Protein AF-A0A920FGQ3-F1 (afdb_monomer_lite)

Secondary structure (DSSP, 8-state):
-EEEE-GGG-BTTEEEEEEEE-TTBS--SS-EEEEEEEGGGTEEEEEEES--BSS-HHHHHHHHHHHHHHHHHHHHHHHHHH--

Radius of gyration: 14.19 Å; chains: 1; bounding box: 34×22×32 Å

pLDDT: mean 91.16, std 6.21, range [52.88, 97.0]

Foldseek 3Di:
DDWDWDPVPDDPFKTKTQQQDDDFFDDRPDWMWMWGADPVRPDIDIDIPPTDTPDDPVVCVVVVVVVVVVVVVVVVVVSVVVVD

Structure (mmCIF, N/CA/C/O backbone):
data_AF-A0A920FGQ3-F1
#
_entry.id   AF-A0A920FGQ3-F1
#
loop_
_atom_site.group_PDB
_atom_site.id
_atom_site.type_symbol
_atom_site.label_atom_id
_atom_site.label_alt_id
_atom_site.label_comp_id
_atom_site.label_asym_id
_atom_site.label_entity_id
_atom_site.label_seq_id
_atom_site.pdbx_PDB_ins_code
_atom_site.Cartn_x
_atom_site.Cartn_y
_atom_site.Cartn_z
_atom_site.occupancy
_atom_site.B_iso_or_equiv
_atom_site.auth_seq_id
_atom_site.auth_comp_id
_atom_site.auth_asym_id
_atom_site.auth_atom_id
_atom_site.pdbx_PDB_model_num
ATOM 1 N N . MET A 1 1 ? -0.939 5.563 -9.006 1.00 82.38 1 MET A N 1
ATOM 2 C CA . MET A 1 1 ? -1.174 4.113 -9.162 1.00 82.38 1 MET A CA 1
ATOM 3 C C . MET A 1 1 ? -2.617 3.946 -9.590 1.00 82.38 1 MET A C 1
ATOM 5 O O . MET A 1 1 ? -3.427 4.760 -9.170 1.00 82.38 1 MET A O 1
ATOM 9 N N . GLN A 1 2 ? -2.917 2.981 -10.447 1.00 91.88 2 GLN A N 1
ATOM 10 C CA . GLN A 1 2 ? -4.285 2.621 -10.807 1.00 91.88 2 GLN A CA 1
ATOM 11 C C . GLN A 1 2 ? -4.597 1.283 -10.144 1.00 91.88 2 GLN A C 1
ATOM 13 O O . GLN A 1 2 ? -3.764 0.375 -10.200 1.00 91.88 2 GLN A O 1
ATOM 18 N N . LEU A 1 3 ? -5.742 1.222 -9.471 1.00 93.88 3 LEU A N 1
ATOM 19 C CA . LEU A 1 3 ? -6.196 0.075 -8.699 1.00 93.88 3 LEU A CA 1
ATOM 20 C C . LEU A 1 3 ? -7.557 -0.377 -9.209 1.00 93.88 3 LEU A C 1
ATOM 22 O O . LEU A 1 3 ? -8.397 0.458 -9.539 1.00 93.88 3 LEU A O 1
ATOM 26 N N . GLU A 1 4 ? -7.762 -1.685 -9.220 1.00 95.31 4 GLU A N 1
ATOM 27 C CA . GLU A 1 4 ? -9.040 -2.311 -9.534 1.00 95.31 4 GLU A CA 1
ATOM 28 C C . GLU A 1 4 ? -9.426 -3.246 -8.392 1.00 95.31 4 GLU A C 1
ATOM 30 O O . GLU A 1 4 ? -8.625 -4.087 -7.985 1.00 95.31 4 GLU A O 1
ATOM 35 N N . TYR A 1 5 ? -10.617 -3.057 -7.829 1.00 96.25 5 TYR A N 1
ATOM 36 C CA . TYR A 1 5 ? -11.082 -3.837 -6.686 1.00 96.25 5 TYR A CA 1
ATOM 37 C C . TYR A 1 5 ? -11.500 -5.247 -7.105 1.00 96.25 5 TYR A C 1
ATOM 39 O O . TYR A 1 5 ? -12.170 -5.429 -8.120 1.00 96.25 5 TYR A O 1
ATOM 47 N N . VAL A 1 6 ? -11.125 -6.242 -6.303 1.00 95.88 6 VAL A N 1
ATOM 48 C CA . VAL A 1 6 ? -11.338 -7.656 -6.621 1.00 95.88 6 VAL A CA 1
ATOM 49 C C . VAL A 1 6 ? -12.421 -8.230 -5.722 1.00 95.88 6 VAL A C 1
ATOM 51 O O . VAL A 1 6 ? -12.125 -8.779 -4.660 1.00 95.88 6 VAL A O 1
ATOM 54 N N . TYR A 1 7 ? -13.677 -8.121 -6.158 1.00 95.00 7 TYR A N 1
ATOM 55 C CA . TYR A 1 7 ? -14.847 -8.568 -5.392 1.00 95.00 7 TYR A CA 1
ATOM 56 C C . TYR A 1 7 ? -14.745 -10.033 -4.946 1.00 95.00 7 TYR A C 1
ATOM 58 O O . TYR A 1 7 ? -14.974 -10.337 -3.785 1.00 95.00 7 TYR A O 1
ATOM 66 N N . GLU A 1 8 ? -14.329 -10.932 -5.839 1.00 94.38 8 GLU A N 1
ATOM 67 C CA . GLU A 1 8 ? -14.280 -12.380 -5.577 1.00 94.38 8 GLU A CA 1
ATOM 68 C C . GLU A 1 8 ? -13.225 -12.794 -4.542 1.00 94.38 8 GLU A C 1
ATOM 70 O O . GLU A 1 8 ? -13.288 -13.886 -3.981 1.00 94.38 8 GLU A O 1
ATOM 75 N N . ARG A 1 9 ? -12.222 -11.940 -4.304 1.00 91.94 9 ARG A N 1
ATOM 76 C CA . ARG A 1 9 ? -11.107 -12.205 -3.378 1.00 91.94 9 ARG A CA 1
ATOM 77 C C . ARG A 1 9 ? -11.110 -11.277 -2.170 1.00 91.94 9 ARG A C 1
ATOM 79 O O . ARG A 1 9 ? -10.138 -11.283 -1.408 1.00 91.94 9 ARG A O 1
ATOM 86 N N . SER A 1 10 ? -12.173 -10.494 -2.027 1.00 95.38 10 SER A N 1
ATOM 87 C CA . SER A 1 10 ? -12.353 -9.546 -0.942 1.00 95.38 10 SER A CA 1
ATOM 88 C C . SER A 1 10 ? -13.552 -9.938 -0.088 1.00 95.38 10 SER A C 1
ATOM 90 O O . SER A 1 10 ? -14.550 -10.462 -0.574 1.00 95.38 10 SER A O 1
ATOM 92 N N . ASP A 1 11 ? -13.439 -9.677 1.2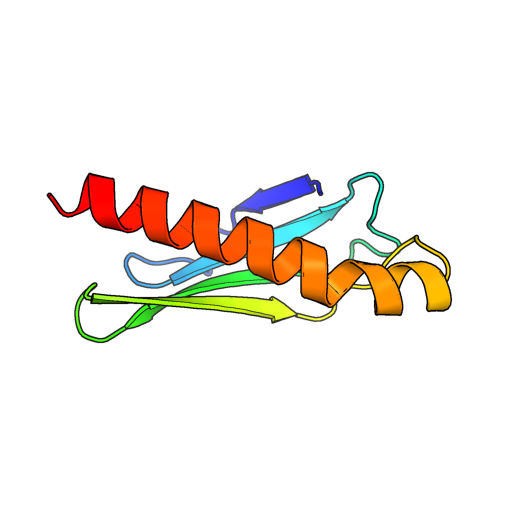02 1.00 94.25 11 ASP A N 1
ATOM 93 C CA . ASP A 1 11 ? -14.452 -9.924 2.215 1.00 94.25 11 ASP A CA 1
ATOM 94 C C . ASP A 1 11 ? -14.427 -8.791 3.252 1.00 94.25 11 ASP A C 1
ATOM 96 O O . ASP A 1 11 ? -13.650 -7.845 3.142 1.00 94.25 11 ASP A O 1
ATOM 100 N N . ILE A 1 12 ? -15.279 -8.863 4.274 1.00 91.19 12 ILE A N 1
ATOM 101 C CA . ILE A 1 12 ? -15.386 -7.819 5.305 1.00 91.19 12 ILE A CA 1
ATOM 102 C C . ILE A 1 12 ? -14.047 -7.508 6.005 1.00 91.19 12 ILE A C 1
ATOM 104 O O . ILE A 1 12 ? -13.781 -6.358 6.345 1.00 91.19 12 ILE A O 1
ATOM 108 N N . ASN A 1 13 ? -13.178 -8.505 6.172 1.00 93.12 13 ASN A N 1
ATOM 109 C CA . ASN A 1 13 ? -11.889 -8.385 6.847 1.00 93.12 13 ASN A CA 1
ATOM 110 C C . ASN A 1 13 ? -10.716 -8.244 5.871 1.00 93.12 13 ASN A C 1
ATOM 112 O O . ASN A 1 13 ? -9.587 -8.037 6.315 1.00 93.12 13 ASN A O 1
ATOM 116 N N . ARG A 1 14 ? -10.936 -8.370 4.561 1.00 95.25 14 ARG A N 1
ATOM 117 C CA . ARG A 1 14 ? -9.868 -8.346 3.561 1.00 95.25 14 ARG A CA 1
ATOM 118 C C . ARG A 1 14 ? -10.308 -7.619 2.299 1.00 95.25 14 ARG A C 1
ATOM 120 O O . ARG A 1 14 ? -11.170 -8.097 1.582 1.00 95.25 14 ARG A O 1
ATOM 127 N N . GLN A 1 15 ? -9.650 -6.514 1.977 1.00 95.75 15 GLN A N 1
ATOM 128 C CA . GLN A 1 15 ? -9.890 -5.754 0.751 1.00 95.75 15 GLN A CA 1
ATOM 129 C C . GLN A 1 15 ? -8.688 -5.913 -0.185 1.00 95.75 15 GLN A C 1
ATOM 131 O O . GLN A 1 15 ? -7.572 -5.527 0.174 1.00 95.75 15 GLN A O 1
ATOM 136 N N . LEU A 1 16 ? -8.892 -6.489 -1.371 1.00 97.00 16 LEU A N 1
ATOM 137 C CA . LEU A 1 16 ? -7.832 -6.757 -2.345 1.00 97.00 16 LEU A CA 1
ATOM 138 C C . LEU A 1 16 ? -8.033 -5.937 -3.622 1.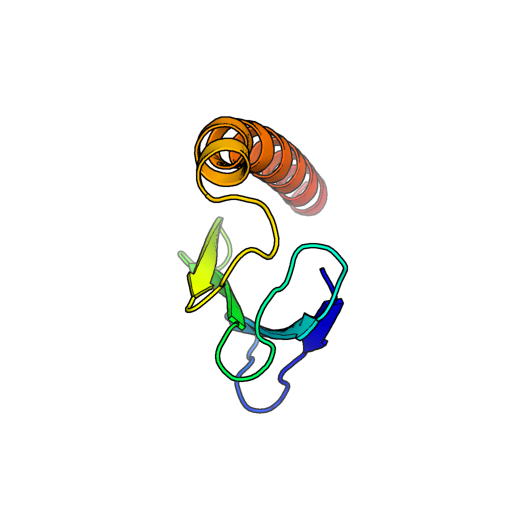00 97.00 16 LEU A C 1
ATOM 140 O O . LEU A 1 16 ? -9.130 -5.860 -4.174 1.00 97.00 16 LEU A O 1
ATOM 144 N N . PHE A 1 17 ? -6.941 -5.358 -4.116 1.00 96.25 17 PHE A N 1
ATOM 145 C CA . PHE A 1 17 ? -6.922 -4.541 -5.322 1.00 96.25 17 PHE A CA 1
ATOM 146 C C . PHE A 1 17 ? -5.804 -4.982 -6.263 1.00 96.25 17 PHE A C 1
ATOM 148 O O . PHE A 1 17 ? -4.641 -5.016 -5.864 1.00 96.25 17 PHE A O 1
ATOM 155 N N . TYR A 1 18 ? -6.111 -5.246 -7.531 1.00 95.69 18 TYR A N 1
ATOM 156 C CA . TYR A 1 18 ? -5.082 -5.425 -8.553 1.00 95.69 18 TYR A CA 1
ATOM 157 C C . TYR A 1 18 ? -4.449 -4.086 -8.932 1.00 95.69 18 TYR A C 1
ATOM 159 O O . TYR A 1 18 ? -5.128 -3.067 -9.063 1.00 95.69 18 TYR A O 1
ATOM 167 N N . ILE A 1 19 ? -3.132 -4.090 -9.140 1.00 94.62 19 ILE A N 1
ATOM 168 C CA . ILE A 1 19 ? -2.377 -2.929 -9.614 1.00 94.62 19 ILE A CA 1
ATOM 169 C C . ILE A 1 19 ? -2.338 -2.976 -11.141 1.00 94.62 19 ILE A C 1
ATOM 171 O O . ILE A 1 19 ? -1.408 -3.498 -11.754 1.00 94.62 19 ILE A O 1
ATOM 175 N N . THR A 1 20 ? -3.356 -2.394 -11.767 1.00 93.12 20 THR A N 1
ATOM 176 C CA . THR A 1 20 ? -3.564 -2.456 -13.223 1.00 93.12 20 THR A CA 1
ATOM 177 C C . THR A 1 20 ? -2.855 -1.337 -13.991 1.00 93.12 20 THR A C 1
ATOM 179 O O . THR A 1 20 ? -2.843 -1.315 -15.225 1.00 93.12 20 THR A O 1
ATOM 182 N N . GLY A 1 21 ? -2.196 -0.399 -13.297 1.00 91.25 21 GLY A N 1
ATOM 183 C CA . GLY A 1 21 ? -1.381 0.621 -13.955 1.00 91.25 21 GLY A CA 1
ATOM 184 C C . GLY A 1 21 ? -1.042 1.848 -13.115 1.00 91.25 21 GLY A C 1
ATOM 185 O O . GLY A 1 21 ? -0.795 1.775 -11.909 1.00 91.25 21 GLY A O 1
ATOM 186 N N . GLY A 1 22 ? -0.997 2.999 -13.785 1.00 90.06 22 GLY A N 1
ATOM 187 C CA . GLY A 1 22 ? -0.543 4.278 -13.244 1.00 90.06 22 GLY A CA 1
ATOM 188 C C . GLY A 1 22 ? 0.917 4.605 -13.578 1.00 90.06 22 GLY A C 1
ATOM 189 O O . GLY A 1 22 ? 1.698 3.751 -13.985 1.00 90.06 22 GLY A O 1
ATOM 190 N N . PHE A 1 23 ? 1.286 5.873 -13.388 1.00 89.69 23 PHE A N 1
ATOM 191 C CA . PHE A 1 23 ? 2.573 6.431 -13.826 1.00 89.69 23 PHE A CA 1
ATOM 192 C C . PHE A 1 23 ? 3.813 5.704 -13.272 1.00 89.69 23 PHE A C 1
ATOM 194 O O . PHE A 1 23 ? 4.814 5.561 -13.969 1.00 89.69 23 PHE A O 1
ATOM 201 N N . LEU A 1 24 ? 3.730 5.213 -12.032 1.00 88.62 24 LEU A N 1
ATOM 202 C CA . LEU A 1 24 ? 4.833 4.558 -11.321 1.00 88.62 24 LEU A CA 1
ATOM 203 C C . LEU A 1 24 ? 4.920 3.045 -11.556 1.00 88.62 24 LEU A C 1
ATOM 205 O O . LEU A 1 24 ? 5.827 2.415 -11.023 1.00 88.62 24 LEU A O 1
ATOM 209 N N . THR A 1 25 ? 4.011 2.460 -12.331 1.00 89.69 25 THR A N 1
ATOM 210 C CA . THR A 1 25 ? 3.893 1.008 -12.494 1.00 89.69 25 THR A CA 1
ATOM 211 C C . THR A 1 25 ? 4.565 0.566 -13.791 1.00 89.69 25 THR A C 1
ATOM 213 O O . THR A 1 25 ? 4.234 1.074 -14.863 1.00 89.69 25 THR A O 1
ATOM 216 N N . LYS A 1 26 ? 5.516 -0.373 -13.711 1.00 87.25 26 LYS A N 1
ATOM 217 C CA . LYS A 1 26 ? 6.205 -0.920 -14.893 1.00 87.25 26 LYS A CA 1
ATOM 218 C C . LYS A 1 26 ? 5.440 -2.082 -15.531 1.00 87.25 26 LYS A C 1
ATOM 220 O O . LYS A 1 26 ? 5.373 -2.148 -16.754 1.00 87.25 26 LYS A O 1
ATOM 225 N N . ARG A 1 27 ? 4.877 -2.978 -14.712 1.00 85.00 27 ARG A N 1
ATOM 226 C CA . ARG A 1 27 ? 4.129 -4.176 -15.135 1.00 85.00 27 ARG A CA 1
ATOM 227 C C . ARG A 1 27 ? 2.756 -4.225 -14.464 1.00 85.00 27 ARG A C 1
ATOM 229 O O . ARG A 1 27 ? 2.625 -3.734 -13.348 1.00 85.00 27 ARG A O 1
ATOM 236 N N . LYS A 1 28 ? 1.758 -4.793 -15.139 1.00 85.00 28 LYS A N 1
ATOM 237 C CA . LYS A 1 28 ? 0.332 -4.716 -14.752 1.00 85.00 28 LYS A CA 1
ATOM 238 C C . LYS A 1 28 ? -0.310 -6.071 -14.436 1.00 85.00 28 LYS A C 1
ATOM 240 O O . LYS A 1 28 ? -1.501 -6.142 -14.184 1.00 85.00 28 LYS A O 1
ATOM 245 N N . ASP A 1 29 ? 0.464 -7.137 -14.536 1.00 81.69 29 ASP A N 1
ATOM 246 C CA . ASP A 1 29 ? -0.005 -8.513 -14.683 1.00 81.69 29 ASP A CA 1
ATOM 247 C C . ASP A 1 29 ? -0.041 -9.297 -13.367 1.00 81.69 29 ASP A C 1
ATOM 249 O O . ASP A 1 29 ? -0.847 -10.211 -13.244 1.00 81.69 29 ASP A O 1
ATOM 253 N N . LEU A 1 30 ? 0.795 -8.943 -12.382 1.00 86.31 30 LEU A N 1
ATOM 254 C CA . LEU A 1 30 ? 0.942 -9.732 -11.148 1.00 86.31 30 LEU A CA 1
ATOM 255 C C . LEU A 1 30 ? 0.830 -8.934 -9.846 1.00 86.31 30 LEU A C 1
ATOM 257 O O . LEU A 1 30 ? 0.769 -9.544 -8.788 1.00 86.31 30 LEU A O 1
ATOM 261 N N . GLY A 1 31 ? 0.823 -7.601 -9.888 1.00 92.50 31 GLY A N 1
ATOM 262 C CA . GLY A 1 31 ? 0.845 -6.789 -8.671 1.00 92.50 31 GLY A CA 1
ATOM 263 C C . GLY A 1 31 ? -0.528 -6.675 -8.009 1.00 92.50 31 GLY A C 1
ATOM 264 O O . GLY A 1 31 ? -1.516 -6.396 -8.689 1.00 92.50 31 GLY A O 1
ATOM 265 N N . TRP A 1 32 ? -0.593 -6.801 -6.684 1.00 95.19 32 TRP A N 1
ATOM 266 C CA . TRP A 1 32 ? -1.796 -6.464 -5.917 1.00 95.19 32 TRP A CA 1
ATOM 267 C C . TRP A 1 32 ? -1.465 -5.745 -4.611 1.00 95.19 32 TRP A C 1
ATOM 269 O O . TRP A 1 32 ? -0.373 -5.867 -4.054 1.00 95.19 32 TRP A O 1
ATOM 279 N N . LEU A 1 33 ? -2.435 -4.971 -4.144 1.00 95.50 33 LEU A N 1
ATOM 280 C CA . LEU A 1 33 ? -2.450 -4.314 -2.851 1.00 95.50 33 LEU A CA 1
ATOM 281 C C . LEU A 1 33 ? -3.531 -4.978 -2.000 1.00 95.50 33 LEU A C 1
ATOM 283 O O . LEU A 1 33 ? -4.666 -5.139 -2.444 1.00 95.50 33 LEU A O 1
ATOM 287 N N . GLU A 1 34 ? -3.174 -5.364 -0.787 1.00 96.44 34 GLU A N 1
ATOM 288 C CA . GLU A 1 34 ? -4.059 -6.035 0.154 1.00 96.44 34 GLU A CA 1
ATOM 289 C C . GLU A 1 34 ? -4.141 -5.240 1.452 1.00 96.44 34 GLU A C 1
ATOM 291 O O . GLU A 1 34 ? -3.120 -4.834 2.010 1.00 96.44 34 GLU A O 1
ATOM 296 N N . PHE A 1 35 ? -5.364 -5.058 1.940 1.00 94.75 35 PHE A N 1
ATOM 297 C CA . PHE A 1 35 ? -5.655 -4.562 3.275 1.00 94.75 35 PHE A C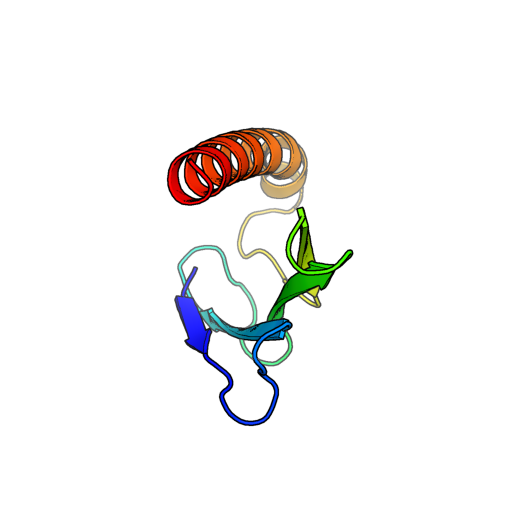A 1
ATOM 298 C C . PHE A 1 35 ? -6.347 -5.665 4.051 1.00 94.75 35 PHE A C 1
ATOM 300 O O . PHE A 1 35 ? -7.357 -6.199 3.594 1.00 94.75 35 PHE A O 1
ATOM 307 N N . ARG A 1 36 ? -5.826 -5.995 5.227 1.00 94.62 36 ARG A N 1
ATOM 308 C CA . ARG A 1 36 ? -6.387 -7.035 6.079 1.00 94.62 36 ARG A CA 1
ATOM 309 C C . ARG A 1 36 ? -6.632 -6.508 7.477 1.00 94.62 36 ARG A C 1
ATOM 311 O O . ARG A 1 36 ? -5.692 -6.128 8.169 1.00 94.62 36 ARG A O 1
ATOM 318 N N . SER A 1 37 ? -7.890 -6.516 7.884 1.00 93.12 37 SER A N 1
ATOM 319 C CA . SER A 1 37 ? -8.291 -6.250 9.252 1.00 93.12 37 SER A CA 1
ATOM 320 C C . SER A 1 37 ? -7.972 -7.453 10.139 1.00 93.12 37 SER A C 1
ATOM 322 O O . SER A 1 37 ? -8.213 -8.606 9.770 1.00 93.12 37 SER A O 1
ATOM 324 N N . ILE A 1 38 ? -7.401 -7.184 11.307 1.00 92.12 38 ILE A N 1
ATOM 325 C CA . ILE A 1 38 ? -7.078 -8.177 12.331 1.00 92.12 38 ILE A CA 1
ATOM 326 C C . ILE A 1 38 ? -7.573 -7.696 13.696 1.00 92.12 38 ILE A C 1
ATOM 328 O O . ILE A 1 38 ? -7.930 -6.529 13.863 1.00 92.12 38 ILE A O 1
ATOM 332 N N . LEU A 1 39 ? -7.582 -8.604 14.681 1.00 90.12 39 LEU A N 1
ATOM 333 C CA . LEU A 1 39 ? -8.008 -8.313 16.058 1.00 90.12 39 LEU A CA 1
ATOM 334 C C . LEU A 1 39 ? -9.388 -7.630 16.104 1.00 90.12 39 LEU A C 1
ATOM 336 O O . LEU A 1 39 ? -9.588 -6.636 16.793 1.00 90.12 39 LEU A O 1
ATOM 340 N N . GLY A 1 40 ? -10.329 -8.159 15.316 1.00 84.50 40 GLY A N 1
ATOM 341 C CA . GLY A 1 40 ? -11.717 -7.699 15.295 1.00 84.50 40 GLY A CA 1
ATOM 342 C C . GLY A 1 40 ? -11.923 -6.277 14.768 1.00 84.50 40 GLY A C 1
ATOM 343 O O . GLY A 1 40 ? -12.895 -5.645 15.161 1.00 84.50 40 GLY A O 1
ATOM 344 N N . GLY A 1 41 ? -11.027 -5.755 13.925 1.00 83.75 41 GLY A N 1
ATOM 345 C CA . GLY A 1 41 ? -11.137 -4.381 13.417 1.00 83.75 41 GLY A CA 1
ATOM 346 C C . GLY A 1 41 ? -10.072 -3.433 13.946 1.00 83.75 41 GLY A C 1
ATOM 347 O O . GLY A 1 41 ? -9.851 -2.391 13.341 1.00 83.75 41 GLY A O 1
ATOM 348 N N . ALA A 1 42 ? -9.397 -3.791 15.042 1.00 85.81 42 ALA A N 1
ATOM 349 C CA . ALA A 1 42 ? -8.517 -2.871 15.760 1.00 85.81 42 ALA A CA 1
ATOM 350 C C . ALA A 1 42 ? -7.260 -2.473 14.972 1.00 85.81 42 ALA A C 1
ATOM 352 O O . ALA A 1 42 ? -6.716 -1.393 15.187 1.00 85.81 42 ALA A O 1
ATOM 353 N N . TYR A 1 43 ? -6.791 -3.333 14.062 1.00 88.44 43 TYR A N 1
ATOM 354 C CA . TYR A 1 43 ? -5.614 -3.045 13.245 1.00 88.44 43 TYR A CA 1
ATOM 355 C C . TYR A 1 43 ? -5.822 -3.472 11.800 1.00 88.44 43 TYR A C 1
ATOM 357 O O . TYR A 1 43 ? -6.515 -4.449 11.512 1.00 88.44 43 TYR A O 1
ATOM 365 N N . ILE A 1 44 ? -5.156 -2.760 10.892 1.00 90.88 44 ILE A N 1
ATOM 366 C CA . ILE A 1 44 ? -5.134 -3.063 9.464 1.00 90.88 44 ILE A CA 1
ATOM 367 C C . ILE A 1 44 ? -3.688 -3.298 9.042 1.00 90.88 44 ILE A C 1
ATOM 369 O O . ILE A 1 44 ? -2.830 -2.429 9.194 1.00 90.88 44 ILE A O 1
ATOM 373 N N . ILE A 1 45 ? -3.426 -4.473 8.480 1.00 92.75 45 ILE A N 1
ATOM 374 C CA . ILE A 1 45 ? -2.177 -4.775 7.788 1.00 92.75 45 ILE A CA 1
ATOM 375 C C . ILE A 1 45 ? -2.348 -4.386 6.324 1.00 92.75 45 ILE A C 1
ATOM 377 O O . ILE A 1 45 ? -3.267 -4.862 5.660 1.00 92.75 45 ILE A O 1
ATOM 381 N N . THR A 1 46 ? -1.430 -3.569 5.814 1.00 93.44 46 THR A N 1
ATOM 382 C CA . THR A 1 46 ? -1.367 -3.205 4.396 1.00 93.44 46 THR A CA 1
ATOM 383 C C . THR A 1 46 ? -0.149 -3.861 3.760 1.00 93.44 46 THR A C 1
ATOM 385 O O . THR A 1 46 ? 0.975 -3.651 4.217 1.00 93.44 46 THR A O 1
ATOM 388 N N . ALA A 1 47 ? -0.353 -4.629 2.693 1.00 93.25 47 ALA A N 1
ATOM 389 C CA . ALA A 1 47 ? 0.708 -5.334 1.985 1.00 93.25 47 ALA A CA 1
ATOM 390 C C . ALA A 1 47 ? 0.630 -5.078 0.478 1.00 93.25 47 ALA A C 1
ATOM 392 O O . ALA A 1 47 ? -0.441 -5.124 -0.121 1.00 93.25 47 ALA A O 1
ATOM 393 N N . ILE A 1 48 ? 1.781 -4.819 -0.141 1.00 93.06 48 ILE A N 1
ATOM 394 C CA . ILE A 1 48 ? 1.917 -4.693 -1.592 1.00 93.06 48 ILE A CA 1
ATOM 395 C C . ILE A 1 48 ? 2.766 -5.850 -2.111 1.00 93.06 48 ILE A C 1
ATOM 397 O O . ILE A 1 48 ? 3.889 -6.060 -1.654 1.00 93.06 48 ILE A O 1
ATOM 401 N N . HIS A 1 49 ? 2.225 -6.599 -3.062 1.00 93.25 49 HIS A N 1
ATOM 402 C CA . HIS A 1 49 ? 2.843 -7.797 -3.618 1.00 93.25 49 HIS A CA 1
ATOM 403 C C . HIS A 1 49 ? 3.195 -7.584 -5.087 1.00 93.25 49 HIS A C 1
ATOM 405 O O . HIS A 1 49 ? 2.464 -6.899 -5.803 1.00 93.25 49 HIS A O 1
ATOM 411 N N . GLU A 1 50 ? 4.320 -8.165 -5.521 1.00 92.25 50 GLU A N 1
ATOM 412 C CA . GLU A 1 50 ? 4.765 -8.220 -6.927 1.00 92.25 50 GLU A CA 1
ATOM 413 C C . GLU A 1 50 ? 4.790 -6.861 -7.663 1.00 92.25 50 GLU A C 1
ATOM 415 O O . GLU A 1 50 ? 4.750 -6.781 -8.895 1.00 92.25 50 GLU A O 1
ATOM 420 N N . PHE A 1 51 ? 4.873 -5.754 -6.917 1.00 91.38 51 PHE A N 1
ATOM 421 C CA . PHE A 1 51 ? 4.902 -4.418 -7.495 1.00 91.38 51 PHE A CA 1
ATOM 422 C C . PHE A 1 51 ? 6.273 -4.109 -8.085 1.00 91.38 51 PHE A C 1
ATOM 424 O O . PHE A 1 51 ? 7.287 -4.092 -7.384 1.00 91.38 51 PHE A O 1
ATOM 431 N N . VAL A 1 52 ? 6.290 -3.784 -9.379 1.00 90.88 52 VAL A N 1
ATOM 432 C CA . VAL A 1 52 ? 7.512 -3.381 -10.077 1.00 90.88 52 VAL A CA 1
ATOM 433 C C . VAL A 1 52 ? 7.447 -1.894 -10.425 1.00 90.88 52 VAL A C 1
ATOM 435 O O . VAL A 1 52 ? 6.605 -1.491 -11.241 1.00 90.88 52 VAL A O 1
ATOM 438 N N . PRO A 1 53 ? 8.346 -1.068 -9.859 1.00 91.62 53 PRO A N 1
ATOM 439 C CA . PRO A 1 53 ? 8.359 0.360 -10.121 1.00 91.62 53 PRO A CA 1
ATOM 440 C C . PRO A 1 53 ? 8.855 0.663 -11.539 1.00 91.62 53 PRO A C 1
ATOM 442 O O . PRO A 1 53 ? 9.768 0.021 -12.062 1.00 91.62 53 PRO A O 1
ATOM 445 N N . ARG A 1 54 ? 8.273 1.694 -12.154 1.00 93.56 54 ARG A N 1
ATOM 446 C CA . ARG A 1 54 ? 8.741 2.279 -13.420 1.00 93.56 54 ARG A CA 1
ATOM 447 C C . ARG A 1 54 ? 9.938 3.212 -13.225 1.00 93.56 54 ARG A C 1
ATOM 449 O O . ARG A 1 54 ? 10.676 3.465 -14.172 1.00 93.56 54 ARG A O 1
ATOM 456 N N . LEU A 1 55 ? 10.123 3.725 -12.009 1.00 93.25 55 LEU A N 1
ATOM 457 C CA . LEU A 1 55 ? 11.246 4.589 -11.655 1.00 93.25 55 LEU A CA 1
ATOM 458 C C . LEU A 1 55 ? 12.582 3.829 -11.742 1.00 93.25 55 LEU A C 1
ATOM 460 O O . LEU A 1 55 ? 12.626 2.647 -11.389 1.00 93.25 55 LEU A O 1
ATOM 464 N N . PRO A 1 56 ? 13.686 4.503 -12.122 1.00 94.50 56 PRO A N 1
ATOM 465 C CA . PRO A 1 56 ? 15.031 3.974 -11.932 1.00 94.50 56 PRO A CA 1
ATOM 466 C C . PRO A 1 56 ? 15.228 3.476 -10.496 1.00 94.50 56 PRO A C 1
ATOM 468 O O . PRO A 1 56 ? 14.837 4.154 -9.541 1.00 94.50 56 PRO A O 1
ATOM 471 N N . TRP A 1 57 ? 15.850 2.304 -10.343 1.00 91.81 57 TRP A N 1
ATOM 472 C CA . TRP A 1 57 ? 15.920 1.593 -9.060 1.00 91.81 57 TRP A CA 1
ATOM 473 C C . TRP A 1 57 ? 16.469 2.450 -7.915 1.00 91.81 57 TRP A C 1
ATOM 475 O O . TRP A 1 57 ? 15.912 2.445 -6.820 1.00 91.81 57 TRP A O 1
ATOM 485 N N . PHE A 1 58 ? 17.516 3.236 -8.182 1.00 94.62 58 PHE A N 1
ATOM 486 C CA . PHE A 1 58 ? 18.102 4.155 -7.208 1.00 94.62 58 PHE A CA 1
ATOM 487 C C . PHE A 1 58 ? 17.052 5.138 -6.672 1.00 94.62 58 PHE A C 1
ATOM 489 O O . PHE A 1 58 ? 16.813 5.184 -5.469 1.00 94.62 58 PHE A O 1
ATOM 496 N N . ILE A 1 59 ? 16.349 5.853 -7.556 1.00 95.00 59 ILE A N 1
ATOM 497 C CA . ILE A 1 59 ? 15.328 6.837 -7.167 1.00 95.00 59 ILE A CA 1
ATOM 498 C C . ILE A 1 59 ? 14.252 6.170 -6.312 1.00 95.00 59 ILE A C 1
ATOM 500 O O . ILE A 1 59 ? 13.921 6.670 -5.237 1.00 95.00 59 ILE A O 1
ATOM 504 N N . TYR A 1 60 ? 13.745 5.018 -6.759 1.00 93.12 60 TYR A N 1
ATOM 505 C CA . TYR A 1 60 ? 12.743 4.265 -6.011 1.00 93.12 60 TYR A CA 1
ATOM 506 C C . TYR A 1 60 ? 13.243 3.904 -4.608 1.00 93.12 60 TYR A C 1
ATOM 508 O O . TYR A 1 60 ? 12.580 4.220 -3.625 1.00 93.12 60 TYR A O 1
ATOM 516 N N . ARG A 1 61 ? 14.448 3.339 -4.489 1.00 93.62 61 ARG A N 1
ATOM 517 C CA . ARG A 1 61 ? 15.031 2.920 -3.207 1.00 93.62 61 ARG A CA 1
ATOM 518 C C . ARG A 1 61 ? 15.147 4.063 -2.193 1.00 93.62 61 ARG A C 1
ATOM 520 O O . ARG A 1 61 ? 14.843 3.856 -1.023 1.00 93.62 61 ARG A O 1
ATOM 527 N N . PHE A 1 62 ? 15.563 5.257 -2.620 1.00 95.00 62 PHE A N 1
ATOM 528 C CA . PHE A 1 62 ? 15.753 6.399 -1.710 1.00 95.00 62 PHE A CA 1
ATOM 529 C C . PHE A 1 62 ? 14.459 7.141 -1.366 1.00 95.00 62 PHE A C 1
ATOM 531 O O . PHE A 1 62 ? 14.389 7.819 -0.338 1.00 95.00 62 PHE A O 1
ATOM 538 N N . THR A 1 63 ? 13.435 7.026 -2.211 1.00 95.50 63 THR A N 1
ATOM 539 C CA . THR A 1 63 ? 12.150 7.712 -2.013 1.00 95.50 63 THR A CA 1
ATOM 540 C C . THR A 1 63 ? 11.107 6.834 -1.328 1.00 95.50 63 THR A C 1
ATOM 542 O O . THR A 1 63 ? 10.305 7.353 -0.553 1.00 95.50 63 THR A O 1
ATOM 545 N N . GLN A 1 64 ? 11.151 5.514 -1.533 1.00 92.25 64 GLN A N 1
ATOM 546 C CA . GLN A 1 64 ? 10.111 4.579 -1.100 1.00 92.25 64 GLN A CA 1
ATOM 547 C C . GLN A 1 64 ? 9.857 4.622 0.410 1.00 92.25 64 GLN A C 1
ATOM 549 O O . GLN A 1 64 ? 8.715 4.835 0.801 1.00 92.25 64 GLN A O 1
ATOM 554 N N . ALA A 1 65 ? 10.887 4.517 1.255 1.00 93.62 65 ALA A N 1
ATOM 555 C CA . ALA A 1 65 ? 10.701 4.498 2.710 1.00 93.62 65 ALA A CA 1
ATOM 556 C C . ALA A 1 65 ? 10.096 5.809 3.250 1.00 93.62 65 ALA A C 1
ATOM 558 O O . ALA A 1 65 ? 9.193 5.790 4.088 1.00 93.62 65 ALA A O 1
ATOM 559 N N . LYS A 1 66 ? 10.543 6.960 2.724 1.00 95.69 66 LYS A N 1
ATOM 560 C CA . LYS A 1 66 ? 10.019 8.281 3.109 1.00 95.69 66 LYS A CA 1
ATOM 561 C C . LYS A 1 66 ? 8.562 8.440 2.682 1.00 95.69 66 LYS A C 1
ATOM 563 O O . LYS A 1 66 ? 7.718 8.802 3.498 1.00 95.69 66 LYS A O 1
ATOM 568 N N . SER A 1 67 ? 8.258 8.137 1.420 1.00 93.81 67 SER A N 1
ATOM 569 C CA . SER A 1 67 ? 6.891 8.191 0.901 1.00 93.81 67 SER A CA 1
ATOM 570 C C . SER A 1 67 ? 5.969 7.219 1.638 1.00 93.81 67 SER A C 1
ATOM 572 O O . SER A 1 67 ? 4.863 7.606 2.004 1.00 93.81 67 SER A O 1
ATOM 574 N N . HIS A 1 68 ? 6.432 5.998 1.917 1.00 92.25 68 HIS A N 1
ATOM 575 C CA . HIS A 1 68 ? 5.680 4.997 2.671 1.00 92.25 68 HIS A CA 1
ATOM 576 C C . HIS A 1 68 ? 5.343 5.497 4.079 1.00 92.25 68 HIS A C 1
ATOM 578 O O . HIS A 1 68 ? 4.181 5.456 4.467 1.00 92.25 68 HIS A O 1
ATOM 584 N N . SER A 1 69 ? 6.311 6.066 4.805 1.00 94.75 69 SER A N 1
ATOM 585 C CA . SER A 1 69 ? 6.074 6.630 6.141 1.00 94.75 69 SER A CA 1
ATOM 586 C C . SER A 1 69 ? 5.026 7.751 6.130 1.00 94.75 69 SER A C 1
ATOM 588 O O . SER A 1 69 ? 4.113 7.751 6.955 1.00 94.75 69 SER A O 1
ATOM 590 N N . ILE A 1 70 ? 5.098 8.673 5.161 1.00 96.38 70 ILE A N 1
ATOM 591 C CA . ILE A 1 70 ? 4.122 9.768 5.028 1.00 96.38 70 ILE A CA 1
ATOM 592 C C . ILE A 1 70 ? 2.714 9.221 4.766 1.00 96.38 70 ILE A C 1
ATOM 594 O O . ILE A 1 70 ? 1.749 9.682 5.378 1.00 96.38 70 ILE A O 1
ATOM 598 N N . VAL A 1 71 ? 2.593 8.254 3.852 1.00 93.62 71 VAL A N 1
ATOM 599 C CA . VAL A 1 71 ? 1.307 7.639 3.505 1.00 93.62 71 VAL A CA 1
ATOM 600 C C . VAL A 1 71 ? 0.735 6.882 4.699 1.00 93.62 71 VAL A C 1
ATOM 602 O O . VAL A 1 71 ? -0.421 7.114 5.039 1.00 93.62 71 VAL A O 1
ATOM 605 N N . MET A 1 72 ? 1.538 6.058 5.378 1.00 92.25 72 MET A N 1
ATOM 606 C CA . MET A 1 72 ? 1.083 5.282 6.534 1.00 92.25 72 MET A CA 1
ATOM 607 C C . MET A 1 72 ? 0.638 6.179 7.687 1.00 92.2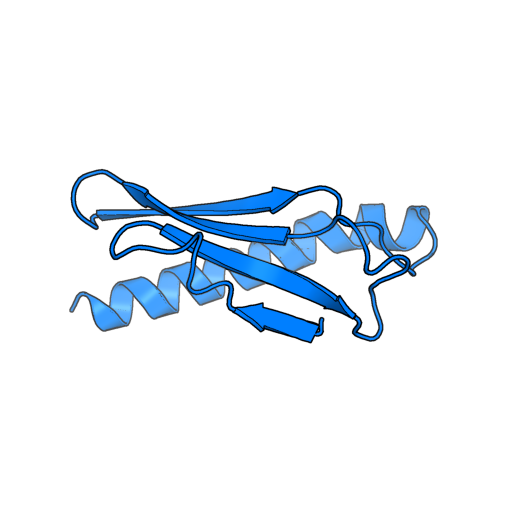5 72 MET A C 1
ATOM 609 O O . MET A 1 72 ? -0.431 5.947 8.235 1.00 92.25 72 MET A O 1
ATOM 613 N N . LYS A 1 73 ? 1.363 7.265 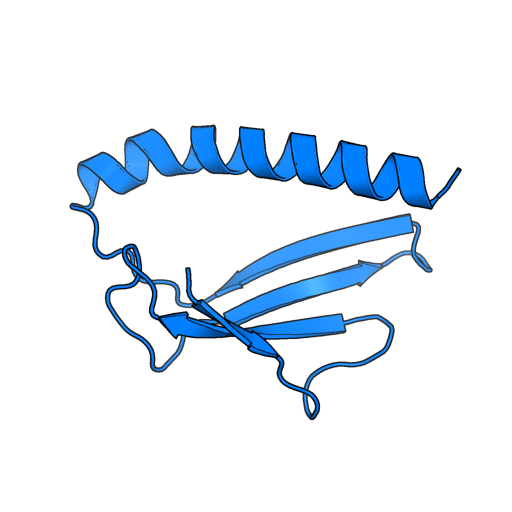7.982 1.00 94.25 73 LYS A N 1
ATOM 614 C CA . LYS A 1 73 ? 0.961 8.215 9.032 1.00 94.25 73 LYS A CA 1
ATOM 615 C C . LYS A 1 73 ? -0.358 8.923 8.712 1.00 94.25 73 LYS A C 1
ATOM 617 O O . LYS A 1 73 ? -1.180 9.159 9.591 1.00 94.25 73 LYS A O 1
ATOM 622 N N . ARG A 1 74 ? -0.578 9.292 7.444 1.00 94.44 74 ARG A N 1
ATOM 623 C CA . ARG A 1 74 ? -1.854 9.889 7.012 1.00 94.44 74 ARG A CA 1
ATOM 624 C C . ARG A 1 74 ? -2.994 8.879 7.049 1.00 94.44 74 ARG A C 1
ATOM 626 O O . ARG A 1 74 ? -4.100 9.256 7.417 1.00 94.44 74 ARG A O 1
ATOM 633 N N . PHE A 1 75 ? -2.720 7.637 6.663 1.00 90.50 75 PHE A N 1
ATOM 634 C CA . PHE A 1 75 ? -3.693 6.555 6.697 1.00 90.50 75 PHE A CA 1
ATOM 635 C C . PHE A 1 75 ? -4.107 6.229 8.134 1.00 90.50 75 PHE A C 1
ATOM 637 O O . PHE A 1 75 ? -5.294 6.230 8.424 1.00 90.50 75 PHE A O 1
ATOM 644 N N . GLU A 1 76 ? -3.146 6.073 9.043 1.00 89.19 76 GLU A N 1
ATOM 645 C CA . GLU A 1 76 ? -3.385 5.902 10.480 1.00 89.19 76 GLU A CA 1
ATOM 646 C C . GLU A 1 76 ? -4.274 7.023 11.032 1.00 89.19 76 GLU A C 1
ATOM 648 O O . GLU A 1 76 ? -5.352 6.750 11.546 1.00 89.19 76 GLU A O 1
ATOM 653 N N . ASN A 1 77 ? -3.898 8.289 10.816 1.00 91.75 77 ASN A N 1
ATOM 654 C CA . ASN A 1 77 ? -4.697 9.436 11.258 1.00 91.75 77 ASN A CA 1
ATOM 655 C C . ASN A 1 77 ? -6.124 9.447 10.684 1.00 91.75 77 ASN A C 1
ATOM 657 O O . ASN A 1 77 ? -7.038 9.962 11.323 1.00 91.75 77 ASN A O 1
ATOM 661 N N . TYR A 1 78 ? -6.310 8.964 9.454 1.00 90.06 78 TYR A N 1
ATOM 662 C CA . TYR A 1 78 ? -7.626 8.881 8.825 1.00 90.06 78 TYR A CA 1
ATOM 663 C C . TYR A 1 78 ? -8.483 7.787 9.465 1.00 90.06 78 TYR A C 1
ATOM 665 O O . TYR A 1 78 ? -9.635 8.048 9.796 1.00 90.06 78 TYR A O 1
ATOM 673 N N . ILE A 1 79 ? -7.915 6.598 9.686 1.00 85.00 79 ILE A N 1
ATOM 674 C CA . ILE A 1 79 ? -8.608 5.487 10.345 1.00 85.00 79 ILE A CA 1
ATOM 675 C C . ILE A 1 79 ? -8.972 5.862 11.786 1.00 85.00 79 ILE A C 1
ATOM 677 O O . ILE A 1 79 ? -10.126 5.692 12.164 1.00 85.00 79 ILE A O 1
ATOM 681 N N . SER A 1 80 ? -8.052 6.449 12.560 1.00 85.69 80 SER A N 1
ATOM 682 C CA . SER A 1 80 ? -8.330 6.850 13.947 1.00 85.69 80 SER A CA 1
ATOM 683 C C . SER A 1 80 ? -9.526 7.798 14.056 1.00 85.69 80 SER A C 1
ATOM 685 O O . SER A 1 80 ? -10.339 7.637 14.952 1.00 85.69 80 SER A O 1
ATOM 687 N N . LYS A 1 81 ? -9.692 8.724 13.101 1.00 88.69 81 LYS 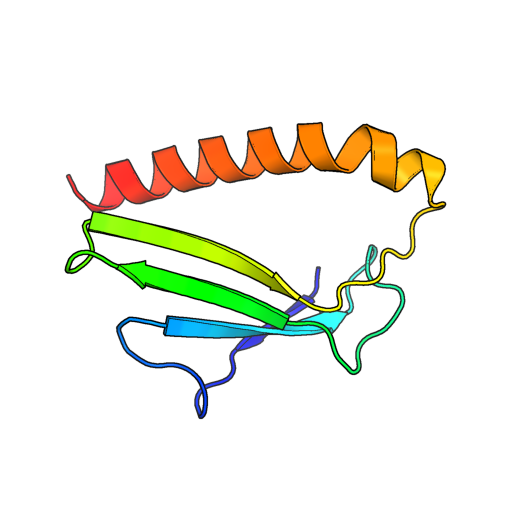A N 1
ATOM 688 C CA . LYS A 1 81 ? -10.844 9.642 13.053 1.00 88.69 81 LYS A CA 1
ATOM 689 C C . LYS A 1 81 ? -12.171 8.986 12.670 1.00 88.69 81 LYS A C 1
ATOM 691 O O . LYS A 1 81 ? -13.209 9.592 12.882 1.00 88.69 81 LYS A O 1
ATOM 696 N N . MET A 1 82 ? -12.149 7.823 12.023 1.00 80.75 82 MET A N 1
ATOM 697 C CA . MET A 1 82 ? -13.371 7.085 11.677 1.00 80.75 82 MET A CA 1
ATOM 698 C C . MET A 1 82 ? -13.817 6.126 12.784 1.00 80.75 82 MET A C 1
ATOM 700 O O . MET A 1 82 ? -14.939 5.633 12.730 1.00 80.75 82 MET A O 1
ATOM 704 N N . HIS A 1 83 ? -12.930 5.825 13.736 1.00 67.12 83 HIS A N 1
ATOM 705 C CA . HIS A 1 83 ? -13.213 4.990 14.906 1.00 67.12 83 HIS A CA 1
ATOM 706 C C . HIS A 1 83 ? -13.572 5.805 16.167 1.00 67.12 83 HIS A C 1
ATOM 708 O O . HIS A 1 83 ? -13.865 5.194 17.194 1.00 67.12 83 HIS A O 1
ATOM 714 N N . GLU A 1 84 ? -13.543 7.141 16.091 1.00 52.88 84 GLU A N 1
ATOM 715 C CA . GLU A 1 84 ? -14.157 8.068 17.063 1.00 52.88 84 GLU A CA 1
ATOM 716 C C . GLU A 1 84 ? -15.652 8.254 16.766 1.00 52.88 84 GLU A C 1
ATOM 718 O O . GLU A 1 84 ? -16.437 8.285 17.742 1.00 52.88 84 GLU A O 1
#

Sequence (84 aa):
MQLEYVYERSDINRQLFYITGGFLTKRKDLGWLEFRSILGGAYIITAIHEFVPRLPWFIYRFTQAKSHSIVMKRFENYISKMHE